Protein AF-A0AA36JE83-F1 (afdb_monomer_lite)

pLDDT: mean 82.07, std 18.53, range [28.52, 98.31]

Organism: NCBI:txid2562239

Radius of gyration: 18.39 Å; chains: 1; bounding box: 45×48×41 Å

Sequence (138 aa):
MLMHLSNPLETPQQLQRFFAQGAGRMLHVVRKPSDMIISGYIYHRRHRSKGEAWLHFRDPPDCLSCDHEAWSQIFQRCGFTCSYHQLLRNVSTREGLQLEALRSRWDVMKMLRNAWDWKELTNILQRPGGSWRSSRHG

Foldseek 3Di:
DDPPPPDDLPDPVSVLV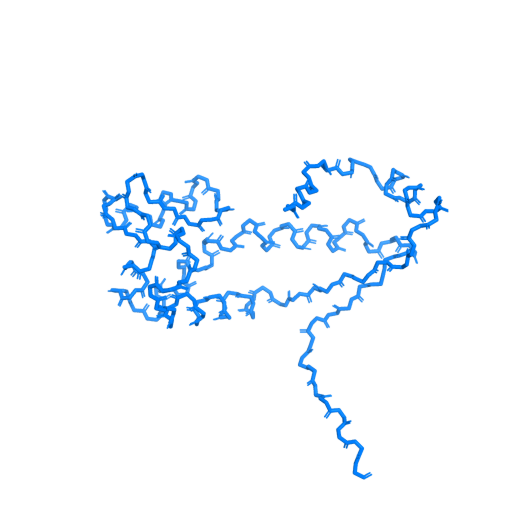VVVVPDAFAEQEQEDLLVQLVVVLVDLQPDDPVDDPLQFDQVQEHLPPFDPVLVCVQCVVVPRRGHNNVSSNPDDPVVSSVNSCRSCVVVNVVSVVCCVNCVPPPRYDYDYPDPPPPPPPD

Secondary structure (DSSP, 8-state):
------S---SHHHHHHHHHTT---EEEEE--HHHHHHHHHHHHHH--SSS-GGGG-BTTB--SS--HHHHHHHHGGGTT-S-HHHHHHHS-HHHHHHHHHHHTHHHHHHHHHHHHHTTT-TTEEEEE----------

Structure (mmCIF, N/CA/C/O backbone):
data_AF-A0AA36JE83-F1
#
_entry.id   AF-A0AA36JE83-F1
#
loop_
_atom_site.group_PDB
_atom_site.id
_atom_site.type_symbol
_atom_site.label_atom_id
_atom_site.label_alt_id
_atom_site.label_comp_id
_atom_site.label_asym_id
_atom_site.label_entity_id
_atom_site.label_seq_id
_atom_site.pdbx_PDB_ins_code
_atom_site.Cartn_x
_atom_site.Cartn_y
_atom_site.Cartn_z
_atom_site.occupancy
_atom_site.B_iso_or_equiv
_atom_site.auth_seq_id
_atom_site.auth_comp_id
_atom_site.auth_asym_id
_atom_site.auth_atom_id
_atom_site.pdbx_PDB_model_num
ATOM 1 N N . MET A 1 1 ? 21.549 0.559 9.414 1.00 31.69 1 MET A N 1
ATOM 2 C CA . MET A 1 1 ? 22.004 1.207 8.167 1.00 31.69 1 MET A CA 1
ATOM 3 C C . MET A 1 1 ? 20.954 0.945 7.092 1.00 31.69 1 MET A C 1
ATOM 5 O O . MET A 1 1 ? 21.071 -0.003 6.330 1.00 31.69 1 MET A O 1
ATOM 9 N N . LEU A 1 2 ? 19.857 1.706 7.125 1.00 28.52 2 LEU A N 1
ATOM 10 C CA . LEU A 1 2 ? 18.815 1.675 6.097 1.00 28.52 2 LEU A CA 1
ATOM 11 C C . LEU A 1 2 ? 19.261 2.617 4.981 1.00 28.52 2 LEU A C 1
ATOM 13 O O . LEU A 1 2 ? 19.412 3.813 5.224 1.00 28.52 2 LEU A O 1
ATOM 17 N N . MET A 1 3 ? 19.499 2.093 3.780 1.00 29.59 3 MET A N 1
ATOM 18 C CA . MET A 1 3 ? 19.663 2.947 2.608 1.00 29.59 3 MET A CA 1
ATOM 19 C C . MET A 1 3 ? 18.294 3.515 2.236 1.00 29.59 3 MET A C 1
ATOM 21 O O . MET A 1 3 ? 17.521 2.904 1.503 1.00 29.59 3 MET A O 1
ATOM 25 N N . HIS A 1 4 ? 17.993 4.690 2.779 1.00 33.75 4 HIS A N 1
ATOM 26 C CA . HIS A 1 4 ? 16.952 5.565 2.266 1.00 33.75 4 HIS A CA 1
ATOM 27 C C . HIS A 1 4 ? 17.444 6.116 0.915 1.00 33.75 4 HIS A C 1
ATOM 29 O O . HIS A 1 4 ? 18.099 7.153 0.844 1.00 33.75 4 HIS A O 1
ATOM 35 N N . LEU A 1 5 ? 17.173 5.391 -0.173 1.00 38.56 5 LEU A N 1
ATOM 36 C CA . LEU A 1 5 ? 17.261 5.928 -1.535 1.00 38.56 5 LEU A CA 1
ATOM 37 C C . LEU A 1 5 ? 16.064 6.873 -1.744 1.00 38.56 5 LEU A C 1
ATOM 39 O O . LEU A 1 5 ? 15.094 6.533 -2.412 1.00 38.56 5 LEU A O 1
ATOM 43 N N . SER A 1 6 ? 16.097 8.028 -1.076 1.00 37.69 6 SER A N 1
ATOM 44 C CA . SER A 1 6 ? 15.018 9.030 -1.084 1.00 37.69 6 SER A CA 1
ATOM 45 C C . SER A 1 6 ? 15.182 10.109 -2.144 1.00 37.69 6 SER A C 1
ATOM 47 O O . SER A 1 6 ? 14.309 10.962 -2.252 1.00 37.69 6 SER A O 1
ATOM 49 N N . ASN A 1 7 ? 16.268 10.107 -2.915 1.00 39.25 7 ASN A N 1
ATOM 50 C CA . ASN A 1 7 ? 16.383 11.040 -4.025 1.00 39.25 7 ASN A CA 1
ATOM 51 C C . ASN A 1 7 ? 15.739 10.399 -5.255 1.00 39.25 7 ASN A C 1
ATOM 53 O O . ASN A 1 7 ? 16.268 9.392 -5.739 1.00 39.25 7 ASN A O 1
ATOM 57 N N . PRO A 1 8 ? 14.617 10.931 -5.776 1.00 44.72 8 PRO A N 1
ATOM 58 C CA . PRO A 1 8 ? 14.206 10.568 -7.117 1.00 44.72 8 PRO A CA 1
ATOM 59 C C . PRO A 1 8 ? 15.358 10.967 -8.042 1.00 44.72 8 PRO A C 1
ATOM 61 O O . PRO A 1 8 ? 15.794 12.112 -8.057 1.00 44.72 8 PRO A O 1
ATOM 64 N N . LEU A 1 9 ? 15.921 10.009 -8.769 1.00 53.56 9 LEU A N 1
ATOM 65 C CA . LEU A 1 9 ? 16.804 10.331 -9.881 1.00 53.56 9 LEU A CA 1
ATOM 66 C C . LEU A 1 9 ? 15.898 10.965 -10.946 1.00 53.56 9 LEU A C 1
ATOM 68 O O . LEU A 1 9 ? 15.108 10.266 -11.575 1.00 53.56 9 LEU A O 1
ATOM 72 N N . GLU A 1 10 ? 15.919 12.295 -11.048 1.00 61.62 10 GLU A N 1
ATOM 73 C CA . GLU A 1 10 ? 14.819 13.064 -11.654 1.00 61.62 10 GLU A CA 1
ATOM 74 C C . GLU A 1 10 ? 14.761 12.986 -13.182 1.00 61.62 10 GLU A C 1
ATOM 76 O O . GLU A 1 10 ? 13.734 13.316 -13.773 1.00 61.62 10 GLU A O 1
ATOM 81 N N . THR A 1 11 ? 15.818 12.507 -13.847 1.00 65.38 11 THR A N 1
ATOM 82 C CA . THR A 1 11 ? 15.820 12.357 -15.309 1.00 65.38 11 THR A CA 1
ATOM 83 C C . THR A 1 11 ? 16.364 10.998 -15.769 1.00 65.38 11 THR A C 1
ATOM 85 O O . THR A 1 11 ? 17.331 10.483 -15.191 1.00 65.38 11 THR A O 1
ATOM 88 N N . PRO A 1 12 ? 15.821 10.419 -16.862 1.00 65.94 12 PRO A N 1
ATOM 89 C CA . PRO A 1 12 ? 16.359 9.203 -17.477 1.00 65.94 12 PRO A CA 1
ATOM 90 C C . PRO A 1 12 ? 17.855 9.301 -17.810 1.00 65.94 12 PRO A C 1
ATOM 92 O O . PRO A 1 12 ? 18.580 8.318 -17.674 1.00 65.94 12 PRO A O 1
ATOM 95 N N . GLN A 1 13 ? 18.351 10.493 -18.174 1.00 69.19 13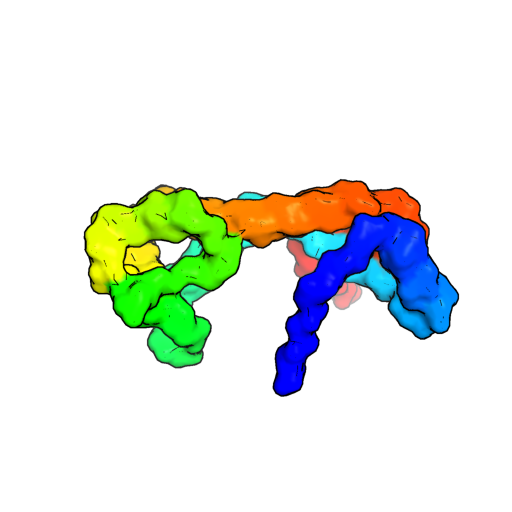 GLN A N 1
ATOM 96 C CA . GLN A 1 13 ? 19.775 10.698 -18.461 1.00 69.19 13 GLN A CA 1
ATOM 97 C C . GLN A 1 13 ? 20.656 10.631 -17.203 1.00 69.19 13 GLN A C 1
ATOM 99 O O . GLN A 1 13 ? 21.781 10.137 -17.280 1.00 69.19 13 GLN A O 1
ATOM 104 N N . GLN A 1 14 ? 20.175 11.094 -16.043 1.00 69.25 14 GLN A N 1
ATOM 105 C CA . GLN A 1 14 ? 20.898 10.961 -14.771 1.00 69.25 14 GLN A CA 1
ATOM 106 C C . GLN A 1 14 ? 20.966 9.502 -14.318 1.00 69.25 14 GLN A C 1
ATOM 108 O O . GLN A 1 14 ? 22.045 9.045 -13.948 1.00 69.25 14 GLN A O 1
ATOM 113 N N . LEU A 1 15 ? 19.853 8.762 -14.421 1.00 68.56 15 LEU A N 1
ATOM 114 C CA . LEU A 1 15 ? 19.820 7.310 -14.201 1.00 68.56 15 LEU A CA 1
ATOM 115 C C . LEU A 1 15 ? 20.850 6.616 -15.093 1.00 68.56 15 LEU A C 1
ATOM 117 O O . LEU A 1 15 ? 21.723 5.905 -14.604 1.00 68.56 15 LEU A O 1
ATOM 121 N N . GLN A 1 16 ? 20.806 6.878 -16.398 1.00 65.50 16 GLN A N 1
ATOM 122 C CA . GLN A 1 16 ? 21.689 6.224 -17.356 1.00 65.50 16 GLN A CA 1
ATOM 123 C C . GLN A 1 16 ? 23.169 6.544 -17.111 1.00 65.50 16 GLN A C 1
ATOM 125 O O . GLN A 1 16 ? 23.996 5.642 -17.194 1.00 65.50 16 GLN A O 1
ATOM 130 N N . ARG A 1 17 ? 23.519 7.787 -16.748 1.00 67.19 17 ARG A N 1
ATOM 131 C CA . ARG A 1 17 ? 24.897 8.164 -16.375 1.00 67.19 17 ARG A CA 1
ATOM 132 C C . ARG A 1 17 ? 25.351 7.505 -15.075 1.00 67.19 17 ARG A C 1
ATOM 134 O O . ARG A 1 17 ? 26.479 7.026 -15.021 1.00 67.19 17 ARG A O 1
ATOM 141 N N . PHE A 1 18 ? 24.479 7.445 -14.070 1.00 66.19 18 PHE A N 1
ATOM 142 C CA . PHE A 1 18 ? 24.758 6.768 -12.803 1.00 66.19 18 PHE A CA 1
ATOM 143 C C . PHE A 1 18 ? 25.073 5.282 -13.027 1.00 66.19 18 PHE A C 1
ATOM 145 O O . PHE A 1 18 ? 26.019 4.749 -12.455 1.00 66.19 18 PHE A O 1
ATOM 152 N N . PHE A 1 19 ? 24.342 4.626 -13.932 1.00 64.81 19 PHE A N 1
ATOM 153 C CA . PHE A 1 19 ? 24.605 3.233 -14.290 1.00 64.81 19 PHE A CA 1
ATOM 154 C C . PHE A 1 19 ? 25.809 3.058 -15.230 1.00 64.81 19 PHE A C 1
ATOM 156 O O . PHE A 1 19 ? 26.574 2.106 -15.068 1.00 64.81 19 PHE A O 1
ATOM 163 N N . ALA A 1 20 ? 26.022 3.980 -16.175 1.00 62.31 20 ALA A N 1
ATOM 164 C CA . ALA A 1 20 ? 27.131 3.934 -17.130 1.00 62.31 20 ALA A CA 1
ATOM 165 C C . ALA A 1 20 ? 28.507 4.159 -16.480 1.00 62.31 20 ALA A C 1
ATOM 167 O O . ALA A 1 20 ? 29.502 3.649 -16.985 1.00 62.31 20 ALA A O 1
ATOM 168 N N . GLN A 1 21 ? 28.574 4.878 -15.355 1.00 58.75 21 GLN A N 1
ATOM 169 C CA . GLN A 1 21 ? 29.823 5.147 -14.630 1.00 58.75 21 GLN A CA 1
ATOM 170 C C . GLN A 1 21 ? 30.328 3.973 -13.765 1.00 58.75 21 GLN A C 1
ATOM 172 O O . GLN A 1 21 ? 31.362 4.117 -13.118 1.00 58.75 21 GLN A O 1
ATOM 177 N N . GLY A 1 22 ? 29.677 2.799 -13.794 1.00 51.94 22 GLY A N 1
ATOM 178 C CA . GLY A 1 22 ? 30.289 1.552 -13.304 1.00 51.94 22 GLY A CA 1
ATOM 179 C C . GLY A 1 22 ? 29.513 0.731 -12.269 1.00 51.94 22 GLY A C 1
ATOM 180 O O . GLY A 1 22 ? 30.142 0.002 -11.508 1.00 51.94 22 GLY A O 1
ATOM 181 N N . ALA A 1 23 ? 28.177 0.773 -12.225 1.00 59.25 23 ALA A N 1
ATOM 182 C CA . ALA A 1 23 ? 27.400 0.072 -11.190 1.00 59.25 23 ALA A CA 1
ATOM 183 C C . ALA A 1 23 ? 26.335 -0.899 -11.743 1.00 59.25 23 ALA A C 1
ATOM 185 O O . ALA A 1 23 ? 25.148 -0.754 -11.472 1.00 59.25 23 ALA A O 1
ATOM 186 N N . GLY A 1 24 ? 26.770 -1.930 -12.477 1.00 67.06 24 GLY A N 1
ATOM 187 C CA . GLY A 1 24 ? 26.007 -3.172 -12.685 1.00 67.06 24 GLY A CA 1
ATOM 188 C C . GLY A 1 24 ? 24.727 -3.097 -13.537 1.00 67.06 24 GLY A C 1
ATOM 189 O O . GLY A 1 24 ? 24.239 -2.043 -13.932 1.00 67.06 24 GLY A O 1
ATOM 190 N N . ARG A 1 25 ? 24.178 -4.276 -13.858 1.00 69.25 25 ARG A N 1
ATOM 191 C CA . ARG A 1 25 ? 22.852 -4.423 -14.485 1.00 69.25 25 ARG A CA 1
ATOM 192 C C . ARG A 1 25 ? 21.792 -4.397 -13.384 1.00 69.25 25 ARG A C 1
ATOM 194 O O . ARG A 1 25 ? 21.917 -5.146 -12.417 1.00 69.25 25 ARG A O 1
ATOM 201 N N . MET A 1 26 ? 20.744 -3.586 -13.531 1.00 77.25 26 MET A N 1
ATOM 202 C CA . MET A 1 26 ? 19.623 -3.576 -12.586 1.00 77.25 26 MET A CA 1
ATOM 203 C C . MET A 1 26 ? 18.558 -4.581 -13.032 1.00 77.25 26 MET A C 1
ATOM 205 O O . MET A 1 26 ? 18.121 -4.570 -14.182 1.00 77.25 26 MET A O 1
ATOM 209 N N . LEU A 1 27 ? 18.121 -5.439 -12.110 1.00 81.12 27 LEU A N 1
ATOM 210 C CA . LEU A 1 27 ? 16.947 -6.289 -12.297 1.00 81.12 27 LEU A CA 1
ATOM 211 C C . LEU A 1 27 ? 15.741 -5.618 -11.637 1.00 81.12 27 LEU A C 1
ATOM 213 O O . LEU A 1 27 ? 15.691 -5.513 -10.412 1.00 81.12 27 LEU A O 1
ATOM 217 N N . HIS A 1 28 ? 14.758 -5.209 -12.437 1.00 83.56 28 HIS A N 1
ATOM 218 C CA . HIS A 1 28 ? 13.482 -4.713 -11.930 1.00 83.56 28 HIS A CA 1
ATOM 219 C C . HIS A 1 28 ? 12.420 -5.812 -12.043 1.00 83.56 28 HIS A C 1
ATOM 221 O O . HIS A 1 28 ? 12.061 -6.249 -13.141 1.00 83.56 28 HIS A O 1
ATOM 227 N N . VAL A 1 29 ? 11.930 -6.288 -10.896 1.00 84.81 29 VAL A N 1
ATOM 228 C CA . VAL A 1 29 ? 10.891 -7.323 -10.831 1.00 84.81 29 VAL A CA 1
ATOM 229 C C . VAL A 1 29 ? 9.530 -6.657 -10.687 1.00 84.81 29 VAL A C 1
ATOM 231 O O . VAL A 1 29 ? 9.211 -6.106 -9.637 1.00 84.81 29 VAL A O 1
ATOM 234 N N . VAL A 1 30 ? 8.709 -6.754 -11.730 1.00 86.69 30 VAL A N 1
ATOM 235 C CA . VAL A 1 30 ? 7.358 -6.180 -11.739 1.00 86.69 30 VAL A CA 1
ATOM 236 C C . VAL A 1 30 ? 6.359 -7.269 -11.375 1.00 86.69 30 VAL A C 1
ATOM 238 O O . VAL A 1 30 ? 6.192 -8.244 -12.111 1.00 86.69 30 VAL A O 1
ATOM 241 N N . ARG A 1 31 ? 5.689 -7.132 -10.229 1.00 88.69 31 ARG A N 1
ATOM 242 C CA . ARG A 1 31 ? 4.639 -8.069 -9.804 1.00 88.69 31 ARG A CA 1
ATOM 243 C C . ARG A 1 31 ? 3.285 -7.629 -10.351 1.00 88.69 31 ARG A C 1
ATOM 245 O O . ARG A 1 31 ? 3.038 -6.444 -10.552 1.00 88.69 31 ARG A O 1
ATOM 252 N N . LYS A 1 32 ? 2.367 -8.578 -10.554 1.00 92.06 32 LYS A N 1
ATOM 253 C CA . LYS A 1 32 ? 0.971 -8.221 -10.828 1.00 92.06 32 LYS A CA 1
ATOM 254 C C . LYS A 1 32 ? 0.395 -7.497 -9.601 1.00 92.06 32 LYS A C 1
ATOM 256 O O . LYS A 1 32 ? 0.544 -8.024 -8.494 1.00 92.06 32 LYS A O 1
ATOM 261 N N . PRO A 1 33 ? -0.290 -6.349 -9.762 1.00 94.44 33 PRO A N 1
ATOM 262 C CA . PRO A 1 33 ? -0.877 -5.625 -8.633 1.00 94.44 33 PRO A CA 1
ATOM 263 C C . PRO A 1 33 ? -1.808 -6.489 -7.774 1.00 94.44 33 PRO A C 1
ATOM 265 O O . PRO A 1 33 ? -1.739 -6.440 -6.549 1.00 94.44 33 PRO A O 1
ATOM 268 N N . SER A 1 34 ? -2.612 -7.351 -8.405 1.00 96.19 34 SER A N 1
ATOM 269 C CA . SER A 1 34 ? -3.477 -8.313 -7.710 1.00 96.19 34 SER A CA 1
ATOM 270 C C . SER A 1 34 ? -2.695 -9.227 -6.769 1.00 96.19 34 SER A C 1
ATOM 272 O O . SER A 1 34 ? -3.100 -9.438 -5.630 1.00 96.19 34 SER A O 1
ATOM 274 N N . ASP A 1 35 ? -1.548 -9.735 -7.221 1.00 94.81 35 ASP A N 1
ATOM 275 C CA . ASP A 1 35 ? -0.729 -10.664 -6.445 1.00 94.81 35 ASP A CA 1
ATOM 276 C C . ASP A 1 35 ? -0.067 -9.947 -5.269 1.00 94.81 35 ASP A C 1
ATOM 278 O O . ASP A 1 35 ? 0.071 -10.536 -4.198 1.00 94.81 35 ASP A O 1
ATOM 282 N N . MET A 1 36 ? 0.328 -8.680 -5.449 1.00 93.75 36 MET A N 1
ATOM 283 C CA . MET A 1 36 ? 0.832 -7.846 -4.357 1.00 93.75 36 MET A CA 1
ATOM 284 C C . MET A 1 36 ? -0.234 -7.668 -3.279 1.00 93.75 36 MET A C 1
ATOM 286 O O . MET A 1 36 ? 0.028 -8.034 -2.135 1.00 93.75 36 MET A O 1
ATOM 290 N N . ILE A 1 37 ? -1.435 -7.223 -3.661 1.00 96.44 37 ILE A N 1
ATOM 291 C CA . ILE A 1 37 ? -2.559 -6.986 -2.744 1.00 96.44 37 ILE A CA 1
ATOM 292 C C . ILE A 1 37 ? -2.931 -8.273 -2.002 1.00 96.44 37 ILE A C 1
ATOM 294 O O . ILE A 1 37 ? -2.992 -8.289 -0.777 1.00 96.44 37 ILE A O 1
ATOM 298 N N . ILE A 1 38 ? -3.120 -9.386 -2.715 1.00 96.69 38 ILE A N 1
ATOM 299 C CA . ILE A 1 38 ? -3.485 -10.663 -2.086 1.00 96.69 38 ILE A CA 1
ATOM 300 C C . ILE A 1 38 ? -2.385 -11.124 -1.121 1.00 96.69 38 ILE A C 1
ATOM 302 O O . ILE A 1 38 ? -2.686 -11.551 -0.004 1.00 96.69 38 ILE A O 1
ATOM 306 N N . SER A 1 39 ? -1.112 -11.028 -1.521 1.00 94.81 39 SER A N 1
ATOM 307 C CA . SER A 1 39 ? -0.001 -11.445 -0.659 1.00 94.81 39 SER A CA 1
ATOM 308 C C . SER A 1 39 ? 0.146 -10.566 0.585 1.00 94.81 39 SER A C 1
ATOM 310 O O . SER A 1 39 ? 0.324 -11.113 1.671 1.00 94.81 39 SER A O 1
ATOM 312 N N . GLY A 1 40 ? 0.003 -9.242 0.445 1.00 94.69 40 GLY A N 1
ATOM 313 C CA . GLY A 1 40 ? 0.038 -8.290 1.557 1.00 94.69 40 GLY A CA 1
ATOM 314 C C . GLY A 1 40 ? -1.091 -8.555 2.543 1.00 94.69 40 GLY A C 1
ATOM 315 O O . GLY A 1 40 ? -0.848 -8.730 3.732 1.00 94.69 40 GLY A O 1
ATOM 316 N N . TYR A 1 41 ? -2.305 -8.755 2.032 1.00 96.81 41 TYR A N 1
ATOM 317 C CA . TYR A 1 41 ? -3.473 -9.052 2.850 1.00 96.81 41 TYR A CA 1
ATOM 318 C C . TYR A 1 41 ? -3.288 -10.331 3.677 1.00 96.81 41 TYR A C 1
ATOM 320 O O . TYR A 1 41 ? -3.523 -10.347 4.888 1.00 96.81 41 TYR A O 1
ATOM 328 N N . ILE A 1 42 ? -2.843 -11.417 3.035 1.00 95.69 42 ILE A N 1
ATOM 329 C CA . ILE A 1 42 ? -2.584 -12.691 3.717 1.00 95.69 42 ILE A CA 1
ATOM 330 C C . ILE A 1 42 ? -1.493 -12.517 4.776 1.00 95.69 42 ILE A C 1
ATOM 332 O O . ILE A 1 42 ? -1.634 -13.042 5.883 1.00 95.69 42 ILE A O 1
ATOM 336 N N . TYR A 1 43 ? -0.420 -11.800 4.441 1.00 94.38 43 TYR A N 1
ATOM 337 C CA . TYR A 1 43 ? 0.699 -11.548 5.339 1.00 94.38 43 TYR A CA 1
ATOM 338 C C . TYR A 1 43 ? 0.259 -10.739 6.566 1.00 94.38 43 TYR A C 1
ATOM 340 O O . TYR A 1 43 ? 0.370 -11.248 7.682 1.00 94.38 43 TYR A O 1
ATOM 348 N N . HIS A 1 44 ? -0.339 -9.558 6.379 1.00 94.69 44 HIS A N 1
ATOM 349 C CA . HIS A 1 44 ? -0.766 -8.674 7.467 1.00 94.69 44 HIS A CA 1
ATOM 350 C C . HIS A 1 44 ? -1.880 -9.282 8.328 1.00 94.69 44 HIS A C 1
ATOM 352 O O . HIS A 1 44 ? -1.891 -9.090 9.543 1.00 94.69 44 HIS A O 1
ATOM 358 N N . ARG A 1 45 ? -2.798 -10.070 7.745 1.00 92.56 45 ARG A N 1
ATOM 359 C CA . ARG A 1 45 ? -3.881 -10.720 8.506 1.00 92.56 45 ARG A CA 1
ATOM 360 C C . ARG A 1 45 ? -3.395 -11.887 9.365 1.00 92.56 45 ARG A C 1
ATOM 362 O O . ARG A 1 45 ? -3.969 -12.148 10.421 1.00 92.56 45 ARG A O 1
ATOM 369 N N . ARG A 1 46 ? -2.378 -12.626 8.908 1.00 89.75 46 ARG A N 1
ATOM 370 C CA . ARG A 1 46 ? -1.810 -13.777 9.640 1.00 89.75 46 ARG A CA 1
ATOM 371 C C . ARG A 1 46 ? -0.734 -13.372 10.644 1.00 89.75 46 ARG A C 1
ATOM 373 O O . ARG A 1 46 ? -0.359 -14.190 11.485 1.00 89.75 46 ARG A O 1
ATOM 380 N N . HIS A 1 47 ? -0.227 -12.150 10.542 1.00 79.44 47 HIS A N 1
ATOM 381 C CA . HIS A 1 47 ? 0.879 -11.682 11.354 1.00 79.44 47 HIS A CA 1
ATOM 382 C C . HIS A 1 47 ? 0.507 -11.621 12.843 1.00 79.44 47 HIS A C 1
ATOM 384 O O . HIS A 1 47 ? -0.566 -11.154 13.215 1.00 79.44 47 HIS A O 1
ATOM 390 N N . ARG A 1 48 ? 1.392 -12.125 13.711 1.00 64.31 48 ARG A N 1
ATOM 391 C CA . ARG A 1 48 ? 1.266 -12.008 15.174 1.00 64.31 48 ARG A CA 1
ATOM 392 C C . ARG A 1 48 ? 2.201 -10.911 15.678 1.00 64.31 48 ARG A C 1
ATOM 394 O O . ARG A 1 48 ? 3.162 -10.566 15.004 1.00 64.31 48 ARG A O 1
ATOM 401 N N . SER A 1 49 ? 1.943 -10.432 16.892 1.00 59.66 49 SER A N 1
ATOM 402 C CA . SER A 1 49 ? 2.556 -9.287 17.592 1.00 59.66 49 SER A CA 1
ATOM 403 C C . SER A 1 49 ? 4.094 -9.170 17.626 1.00 59.66 49 SER A C 1
ATOM 405 O O . SER A 1 49 ? 4.595 -8.171 18.124 1.00 59.66 49 SER A O 1
ATOM 407 N N . LYS A 1 50 ? 4.862 -10.133 17.099 1.00 67.44 50 LYS A N 1
ATOM 408 C CA . LYS A 1 50 ? 6.333 -10.062 16.946 1.00 67.44 50 LYS A CA 1
ATOM 409 C C . LYS A 1 50 ? 6.767 -9.497 15.584 1.00 67.44 50 LYS A C 1
ATOM 411 O O . LYS A 1 50 ? 7.821 -9.854 15.069 1.00 67.44 50 LYS A O 1
ATOM 416 N N . GLY A 1 51 ? 5.899 -8.698 14.985 1.00 73.25 51 GLY A N 1
ATOM 417 C CA . GLY A 1 51 ? 5.953 -8.322 13.590 1.00 73.25 51 GLY A CA 1
ATOM 418 C C . GLY A 1 51 ? 6.360 -6.892 13.297 1.00 73.25 51 GLY A C 1
ATOM 419 O O . GLY A 1 51 ? 7.001 -6.226 14.105 1.00 73.25 51 GLY A O 1
ATOM 420 N N . GLU A 1 52 ? 5.932 -6.408 12.135 1.00 89.88 52 GLU A N 1
ATOM 421 C CA . GLU A 1 52 ? 6.082 -5.008 11.747 1.00 89.88 52 GLU A CA 1
ATOM 422 C C . GLU A 1 52 ? 5.295 -4.092 12.700 1.00 89.88 52 GLU A C 1
ATOM 424 O O . GLU A 1 52 ? 4.065 -4.117 12.735 1.00 89.88 52 GLU A O 1
ATOM 429 N N . ALA A 1 53 ? 6.006 -3.290 13.501 1.00 92.19 53 ALA A N 1
ATOM 430 C CA . ALA A 1 53 ? 5.424 -2.530 14.614 1.00 92.19 53 ALA A CA 1
ATOM 431 C C . ALA A 1 53 ? 4.281 -1.585 14.199 1.00 92.19 53 ALA A C 1
ATOM 433 O O . ALA A 1 53 ? 3.307 -1.441 14.942 1.00 92.19 53 ALA A O 1
ATOM 434 N N . TRP A 1 54 ? 4.366 -1.003 12.998 1.00 93.81 54 TRP A N 1
ATOM 435 C CA . TRP A 1 54 ? 3.376 -0.063 12.461 1.00 93.81 54 TRP A CA 1
ATOM 436 C C . TRP A 1 54 ? 1.957 -0.648 12.409 1.00 93.81 54 TRP A C 1
ATOM 438 O O . TRP A 1 54 ? 0.984 0.069 12.634 1.00 93.81 54 TRP A O 1
ATOM 448 N N . LEU A 1 55 ? 1.820 -1.970 12.231 1.00 95.25 55 LEU A N 1
ATOM 449 C CA . LEU A 1 55 ? 0.533 -2.675 12.217 1.00 95.25 55 LEU A CA 1
ATOM 450 C C . LEU A 1 55 ? -0.282 -2.480 13.507 1.00 95.25 55 LEU A C 1
ATOM 452 O O . LEU A 1 55 ? -1.505 -2.686 13.526 1.00 95.25 55 LEU A O 1
ATOM 456 N N . HIS A 1 56 ? 0.397 -2.131 14.599 1.00 94.19 56 HIS A N 1
ATOM 457 C CA . HIS A 1 56 ? -0.153 -2.068 15.946 1.00 94.19 56 HIS A CA 1
ATOM 458 C C . HIS A 1 56 ? -0.317 -0.644 16.492 1.00 94.19 56 HIS A C 1
ATOM 460 O O . HIS A 1 56 ? -0.909 -0.499 17.562 1.00 94.19 56 HIS A O 1
ATOM 466 N N . PHE A 1 57 ? 0.124 0.390 15.770 1.00 95.31 57 PHE A N 1
ATOM 467 C CA . PHE A 1 57 ? -0.086 1.783 16.174 1.00 95.31 57 PHE A CA 1
ATOM 468 C C . PHE A 1 57 ? -1.569 2.161 16.105 1.00 95.31 57 PHE A C 1
ATOM 470 O O . PHE A 1 57 ? -2.278 1.752 15.186 1.00 95.31 57 PHE A O 1
ATOM 477 N N . ARG A 1 58 ? -2.046 2.899 17.113 1.00 94.31 58 ARG A N 1
ATOM 478 C CA . ARG A 1 58 ? -3.448 3.346 17.239 1.00 94.31 58 ARG A CA 1
ATOM 479 C C . ARG A 1 58 ? -3.595 4.848 17.429 1.00 94.31 58 ARG A C 1
ATOM 481 O O . ARG A 1 58 ? -4.687 5.353 17.226 1.00 94.31 58 ARG A O 1
ATOM 488 N N . ASP A 1 59 ? -2.529 5.524 17.844 1.00 91.69 59 ASP A N 1
ATOM 489 C CA . ASP A 1 59 ? -2.562 6.933 18.217 1.00 91.69 59 ASP A CA 1
ATOM 490 C C . ASP A 1 59 ? -1.258 7.633 17.786 1.00 91.69 59 ASP A C 1
ATOM 492 O O . ASP A 1 59 ? -0.286 7.653 18.545 1.00 91.69 59 ASP A O 1
ATOM 496 N N . PRO A 1 60 ? -1.181 8.125 16.536 1.00 93.69 60 PRO A N 1
ATOM 497 C CA . PRO A 1 60 ? -2.147 7.920 15.451 1.00 93.69 60 PRO A CA 1
ATOM 498 C C . PRO A 1 60 ? -2.051 6.505 14.839 1.00 93.69 60 PRO A C 1
ATOM 500 O O . PRO A 1 60 ? -1.022 5.832 14.970 1.00 93.69 60 PRO A O 1
ATOM 503 N N . PRO A 1 61 ? -3.104 6.015 14.158 1.00 96.81 61 PRO A N 1
ATOM 504 C CA . PRO A 1 61 ? -3.024 4.765 13.416 1.00 96.81 61 PRO A CA 1
ATOM 505 C C . PRO A 1 61 ? -2.158 4.913 12.156 1.00 96.81 61 PRO A C 1
ATOM 507 O O . PRO A 1 61 ? -2.139 5.970 11.522 1.00 96.81 61 PRO A O 1
ATOM 510 N N . ASP A 1 62 ? -1.469 3.838 11.767 1.00 96.38 62 ASP A N 1
ATOM 511 C CA . ASP A 1 62 ? -0.534 3.825 10.635 1.00 96.38 62 ASP A CA 1
ATOM 512 C C . ASP A 1 62 ? -0.881 2.715 9.624 1.00 96.38 62 ASP A C 1
ATOM 514 O O . ASP A 1 62 ? -1.276 1.608 9.992 1.00 96.38 62 ASP A O 1
ATOM 518 N N . CYS A 1 63 ? -0.745 3.027 8.336 1.00 95.38 63 CYS A N 1
ATOM 519 C CA . CYS A 1 63 ? -0.966 2.145 7.184 1.00 95.38 63 CYS A CA 1
ATOM 520 C C . CYS A 1 63 ? 0.328 1.851 6.397 1.00 95.38 63 CYS A C 1
ATOM 522 O O . CYS A 1 63 ? 0.277 1.152 5.384 1.00 95.38 63 CYS A O 1
ATOM 524 N N . LEU A 1 64 ? 1.462 2.411 6.830 1.00 92.12 64 LEU A N 1
ATOM 525 C CA . LEU A 1 64 ? 2.771 2.381 6.186 1.00 92.12 64 LEU A CA 1
ATOM 526 C C . LEU A 1 64 ? 2.754 2.837 4.717 1.00 92.12 64 LEU A C 1
ATOM 528 O O . LEU A 1 64 ? 2.496 2.058 3.802 1.00 92.12 64 LEU A O 1
ATOM 532 N N . SER A 1 65 ? 3.164 4.083 4.473 1.00 87.06 65 SER A N 1
ATOM 533 C CA . SER A 1 65 ? 3.345 4.649 3.121 1.00 87.06 65 SER A CA 1
ATOM 534 C C . SER A 1 65 ? 2.078 4.732 2.255 1.00 87.06 65 SER A C 1
ATOM 536 O O . SER A 1 65 ? 2.193 4.915 1.040 1.00 87.06 65 SER A O 1
ATOM 538 N N . CYS A 1 66 ? 0.883 4.646 2.849 1.00 93.69 66 CYS A N 1
ATOM 539 C CA . CYS A 1 66 ? -0.336 5.007 2.133 1.00 93.69 66 CYS A CA 1
ATOM 540 C C . CYS A 1 66 ? -0.482 6.536 2.066 1.00 93.69 66 CYS A C 1
ATOM 542 O O . CYS A 1 66 ? 0.037 7.268 2.910 1.00 93.69 66 CYS A O 1
ATOM 544 N N . ASP A 1 67 ? -1.148 7.030 1.026 1.00 92.19 67 ASP A N 1
ATOM 545 C CA . ASP A 1 67 ? -1.440 8.456 0.906 1.00 92.19 67 ASP A CA 1
ATOM 546 C C . ASP A 1 67 ? -2.557 8.886 1.886 1.00 92.19 67 ASP A C 1
ATOM 548 O O . ASP A 1 67 ? -3.266 8.053 2.455 1.00 92.19 67 ASP A O 1
ATOM 552 N N . HIS A 1 68 ? -2.722 10.197 2.087 1.00 95.06 68 HIS A N 1
ATOM 553 C CA . HIS A 1 68 ? -3.660 10.741 3.078 1.00 95.06 68 HIS A CA 1
ATOM 554 C C . HIS A 1 68 ? -5.125 10.347 2.820 1.00 95.06 68 HIS A C 1
ATOM 556 O O . HIS A 1 68 ? -5.885 10.102 3.758 1.00 95.06 68 HIS A O 1
ATOM 562 N N . GLU A 1 69 ? -5.541 10.272 1.555 1.00 96.94 69 GLU A N 1
ATOM 563 C CA . GLU A 1 69 ? -6.906 9.880 1.205 1.00 96.94 69 GLU A CA 1
ATOM 564 C C . GLU A 1 69 ? -7.140 8.401 1.552 1.00 96.94 69 GLU A C 1
ATOM 566 O O . GLU A 1 69 ? -8.149 8.068 2.176 1.00 96.94 69 GLU A O 1
ATOM 571 N N . ALA A 1 70 ? -6.185 7.525 1.226 1.00 97.25 70 ALA A N 1
ATOM 572 C CA . ALA A 1 70 ? -6.236 6.115 1.600 1.00 97.25 70 ALA A CA 1
ATOM 573 C C . ALA A 1 70 ? -6.230 5.937 3.126 1.00 97.25 70 ALA A C 1
ATOM 575 O O . ALA A 1 70 ? -7.043 5.175 3.648 1.00 97.25 70 ALA A O 1
ATOM 576 N N . TRP A 1 71 ? -5.371 6.668 3.845 1.00 97.50 71 TRP A N 1
ATOM 577 C CA . TRP A 1 71 ? -5.311 6.654 5.310 1.00 97.50 71 TRP A CA 1
ATOM 578 C C . TRP A 1 71 ? -6.672 6.998 5.926 1.00 97.50 71 TRP A C 1
ATOM 580 O O . TRP A 1 71 ? -7.193 6.242 6.748 1.00 97.50 71 TRP A O 1
ATOM 590 N N . SER A 1 72 ? -7.290 8.087 5.457 1.00 97.75 72 SER A N 1
ATOM 591 C CA . SER A 1 72 ? -8.610 8.519 5.917 1.00 97.75 72 SER A CA 1
ATOM 592 C C . SER A 1 72 ? -9.675 7.451 5.655 1.00 97.75 72 SER A C 1
ATOM 594 O O . SER A 1 72 ? -10.357 7.021 6.583 1.00 97.75 72 SER A O 1
ATOM 596 N N . GLN A 1 73 ? -9.761 6.921 4.429 1.00 97.88 73 GLN A N 1
ATOM 597 C CA . GLN A 1 73 ? -10.744 5.886 4.076 1.00 97.88 73 GLN A CA 1
ATOM 598 C C . GLN A 1 73 ? -10.573 4.580 4.868 1.00 97.88 73 GLN A C 1
ATOM 600 O O . GLN A 1 73 ? -11.556 3.892 5.162 1.00 97.88 73 GLN A O 1
ATOM 605 N N . ILE A 1 74 ? -9.332 4.216 5.200 1.00 97.94 74 ILE A N 1
ATOM 606 C CA . ILE A 1 74 ? -9.018 3.028 5.997 1.00 97.94 74 ILE A CA 1
ATOM 607 C C . ILE A 1 74 ? -9.495 3.231 7.441 1.00 97.94 74 ILE A C 1
ATOM 609 O O . ILE A 1 74 ? -10.269 2.416 7.949 1.00 97.94 74 ILE A O 1
ATOM 613 N N . PHE A 1 75 ? -9.065 4.311 8.101 1.00 97.94 75 PHE A N 1
ATOM 614 C CA . PHE A 1 75 ? -9.234 4.473 9.549 1.00 97.94 75 PHE A CA 1
ATOM 615 C C . PHE A 1 75 ? -10.527 5.179 9.973 1.00 97.94 75 PHE A C 1
ATOM 617 O O . PHE A 1 75 ? -10.985 4.961 11.098 1.00 97.94 75 PHE A O 1
ATOM 624 N N . GLN A 1 76 ? -11.196 5.917 9.079 1.00 97.12 76 GLN A N 1
ATOM 625 C CA . GLN A 1 76 ? -12.520 6.498 9.347 1.00 97.12 76 GLN A CA 1
ATOM 626 C C . GLN A 1 76 ? -13.541 5.424 9.757 1.00 97.12 76 GLN A C 1
ATOM 628 O O . GLN A 1 76 ? -14.406 5.675 10.592 1.00 97.12 76 GLN A O 1
ATOM 633 N N . ARG A 1 77 ? -13.394 4.194 9.248 1.00 94.50 77 ARG A N 1
ATOM 634 C CA . ARG A 1 77 ? -14.253 3.042 9.578 1.00 94.50 77 ARG A CA 1
ATOM 635 C C . ARG A 1 77 ? -14.271 2.678 11.063 1.00 94.50 77 ARG A C 1
ATOM 637 O O . ARG A 1 77 ? -15.234 2.077 11.522 1.00 94.50 77 ARG A O 1
ATOM 644 N N . CYS A 1 78 ? -13.213 3.011 11.798 1.00 95.44 78 CYS A N 1
ATOM 645 C CA . CYS A 1 78 ? -13.106 2.779 13.237 1.00 95.44 78 CYS A CA 1
ATOM 646 C C . CYS A 1 78 ? -12.932 4.085 14.025 1.00 95.44 78 CYS A C 1
ATOM 648 O O . CYS A 1 78 ? -12.419 4.070 15.146 1.00 95.44 78 CYS A O 1
ATOM 650 N N . GLY A 1 79 ? -13.299 5.223 13.422 1.00 96.69 79 GLY A N 1
ATOM 651 C CA . GLY A 1 79 ? -13.133 6.540 14.033 1.00 96.69 79 GLY A CA 1
ATOM 652 C C . GLY A 1 79 ? -11.690 6.838 14.438 1.00 96.69 79 GLY A C 1
ATOM 653 O O . GLY A 1 79 ? -11.480 7.500 15.444 1.00 96.69 79 GLY A O 1
ATOM 654 N N . PHE A 1 80 ? -10.705 6.317 13.698 1.00 97.31 80 PHE A N 1
ATOM 655 C CA . PHE A 1 80 ? -9.272 6.508 13.959 1.00 97.31 80 PHE A CA 1
ATOM 656 C C . PHE A 1 80 ? -8.752 5.919 15.283 1.00 97.31 80 PHE A C 1
ATOM 658 O O . PHE A 1 80 ? -7.644 6.236 15.692 1.00 97.31 80 PHE A O 1
ATOM 665 N N . THR A 1 81 ? -9.505 5.026 15.935 1.00 96.88 81 THR A N 1
ATOM 666 C CA . THR A 1 81 ? -9.130 4.452 17.248 1.00 96.88 81 THR A CA 1
ATOM 667 C C . THR A 1 81 ? -8.528 3.044 17.179 1.00 96.88 81 THR A C 1
ATOM 669 O O . THR A 1 81 ? -8.128 2.469 18.195 1.00 96.88 81 THR A O 1
ATOM 672 N N . CYS A 1 82 ? -8.481 2.450 15.986 1.00 96.56 82 CYS A N 1
ATOM 673 C CA . CYS A 1 82 ? -8.010 1.087 15.775 1.00 96.56 82 CYS A CA 1
ATOM 674 C C . CYS A 1 82 ? -6.654 1.049 15.072 1.00 96.56 82 CYS A C 1
ATOM 676 O O . CYS A 1 82 ? -6.342 1.908 14.255 1.00 96.56 82 CYS A O 1
ATOM 678 N N . SER A 1 83 ? -5.875 -0.005 15.325 1.00 96.50 83 SER A N 1
ATOM 679 C CA . SER A 1 83 ? -4.678 -0.280 14.527 1.00 96.50 83 SER A CA 1
ATOM 680 C C . SER A 1 83 ? -5.045 -0.967 13.213 1.00 96.50 83 SER A C 1
ATOM 682 O O . SER A 1 83 ? -6.073 -1.648 13.132 1.00 96.50 83 SER A O 1
ATOM 684 N N . TYR A 1 84 ? -4.179 -0.883 12.199 1.00 96.88 84 TYR A N 1
ATOM 685 C CA . TYR A 1 84 ? -4.409 -1.558 10.915 1.00 96.88 84 TYR A CA 1
ATOM 686 C C . TYR A 1 84 ? -4.619 -3.072 11.079 1.00 96.88 84 TYR A C 1
ATOM 688 O O . TYR A 1 84 ? -5.544 -3.650 10.508 1.00 96.88 84 TYR A O 1
ATOM 696 N N . HIS A 1 85 ? -3.830 -3.720 11.943 1.00 95.56 85 HIS A N 1
ATOM 697 C CA . HIS A 1 85 ? -4.001 -5.140 12.258 1.00 95.56 85 HIS A CA 1
ATOM 698 C C . HIS A 1 85 ? -5.342 -5.450 12.938 1.00 95.56 85 HIS A C 1
ATOM 700 O O . HIS A 1 85 ? -5.973 -6.456 12.612 1.00 95.56 85 HIS A O 1
ATOM 706 N N . GLN A 1 86 ? -5.801 -4.614 13.878 1.00 95.38 86 GLN A N 1
ATOM 707 C CA . GLN A 1 86 ? -7.130 -4.804 14.469 1.00 95.38 86 GLN A CA 1
ATOM 708 C C . GLN A 1 86 ? -8.226 -4.670 13.416 1.00 95.38 86 GLN A C 1
ATOM 710 O O . GLN A 1 86 ? -9.112 -5.521 13.354 1.00 95.38 86 GLN A O 1
ATOM 715 N N . LEU A 1 87 ? -8.135 -3.642 12.569 1.00 96.00 87 LEU A N 1
ATOM 716 C CA . LEU A 1 87 ? -9.083 -3.406 11.491 1.00 96.00 87 LEU A CA 1
ATOM 717 C C . LEU A 1 87 ? -9.164 -4.623 10.559 1.00 96.00 87 LEU A C 1
ATOM 719 O O . LEU A 1 87 ? -10.241 -5.184 10.384 1.00 96.00 87 LEU A O 1
ATOM 723 N N . LEU A 1 88 ? -8.027 -5.108 10.048 1.00 96.00 88 LEU A N 1
ATOM 724 C CA . LEU A 1 88 ? -7.966 -6.267 9.147 1.00 96.00 88 LEU A CA 1
ATOM 725 C C . LEU A 1 88 ? -8.510 -7.569 9.752 1.00 96.00 88 LEU A C 1
ATOM 727 O O . LEU A 1 88 ? -8.978 -8.446 9.019 1.00 96.00 88 LEU A O 1
ATOM 731 N N . ARG A 1 89 ? -8.434 -7.737 11.076 1.00 94.75 89 ARG A N 1
ATOM 732 C CA . ARG A 1 89 ? -8.969 -8.924 11.758 1.00 94.75 89 ARG A CA 1
ATOM 733 C C . ARG A 1 89 ? -10.474 -8.867 11.971 1.00 94.75 89 ARG A C 1
ATOM 735 O O . ARG A 1 89 ? -11.090 -9.929 12.037 1.00 94.75 89 ARG A O 1
ATOM 742 N N . ASN A 1 90 ? -11.034 -7.666 12.047 1.00 95.56 90 ASN A N 1
ATOM 743 C CA . ASN A 1 90 ? -12.437 -7.444 12.382 1.00 95.56 90 ASN A CA 1
ATOM 744 C C . ASN A 1 90 ? -13.341 -7.283 11.151 1.00 95.56 90 ASN A C 1
ATOM 746 O O . ASN A 1 90 ? -14.557 -7.241 11.302 1.00 95.56 90 ASN A O 1
ATOM 750 N N . VAL A 1 91 ? -12.771 -7.210 9.947 1.00 96.31 91 VAL A N 1
ATOM 751 C CA . VAL A 1 91 ? -13.526 -7.084 8.692 1.00 96.31 91 VAL A CA 1
ATOM 752 C C . VAL A 1 91 ? -13.613 -8.404 7.922 1.00 96.31 91 VAL A C 1
ATOM 754 O O . VAL A 1 91 ? -12.826 -9.338 8.126 1.00 96.31 91 VAL A O 1
ATOM 757 N N . SER A 1 92 ? -14.569 -8.481 6.993 1.00 97.75 92 SER A N 1
ATOM 758 C CA . SER A 1 92 ? -14.692 -9.614 6.073 1.00 97.75 92 SER A CA 1
ATOM 759 C C . SER A 1 92 ? -13.472 -9.738 5.150 1.00 97.75 92 SER A C 1
ATOM 761 O O . SER A 1 92 ? -12.687 -8.806 4.976 1.00 97.75 92 SER A O 1
ATOM 763 N N . THR A 1 93 ? -13.308 -10.890 4.491 1.00 97.75 93 THR A N 1
ATOM 764 C CA . THR A 1 93 ? -12.207 -11.076 3.529 1.00 97.75 93 THR A CA 1
ATOM 765 C C . THR A 1 93 ? -12.261 -10.075 2.378 1.00 97.75 93 THR A C 1
ATOM 767 O O . THR A 1 93 ? -11.230 -9.533 1.983 1.00 97.75 93 THR A O 1
ATOM 770 N N . ARG A 1 94 ? -13.465 -9.795 1.867 1.00 98.19 94 ARG A N 1
ATOM 771 C CA . ARG A 1 94 ? -13.672 -8.824 0.789 1.00 98.19 94 ARG A CA 1
ATOM 772 C C . ARG A 1 94 ? -13.235 -7.425 1.213 1.00 98.19 94 ARG A C 1
ATOM 774 O O . ARG A 1 94 ? -12.481 -6.785 0.490 1.00 98.19 94 ARG A O 1
ATOM 781 N N . GLU A 1 95 ? -13.678 -6.974 2.380 1.00 97.94 95 GLU A N 1
ATOM 782 C CA . GLU A 1 95 ? -13.302 -5.661 2.913 1.00 97.94 95 GLU A CA 1
ATOM 783 C C . GLU A 1 95 ? -11.812 -5.588 3.233 1.00 97.94 95 GLU A C 1
ATOM 785 O O . GLU A 1 95 ? -11.165 -4.605 2.900 1.00 97.94 95 GLU A O 1
ATOM 790 N N . GLY A 1 96 ? -11.235 -6.643 3.805 1.00 97.56 96 GLY A N 1
ATOM 791 C CA . GLY A 1 96 ? -9.803 -6.703 4.075 1.00 97.56 96 GLY A CA 1
ATOM 792 C C . GLY A 1 96 ? -8.950 -6.570 2.810 1.00 97.56 96 GLY A C 1
ATOM 793 O O . GLY A 1 96 ? -7.962 -5.843 2.811 1.00 97.56 96 GLY A O 1
ATOM 794 N N . LEU A 1 97 ? -9.366 -7.194 1.702 1.00 98.31 97 LEU A N 1
ATOM 795 C CA . LEU A 1 97 ? -8.718 -7.009 0.400 1.00 98.31 97 LEU A CA 1
ATOM 796 C C . LEU A 1 97 ? -8.882 -5.580 -0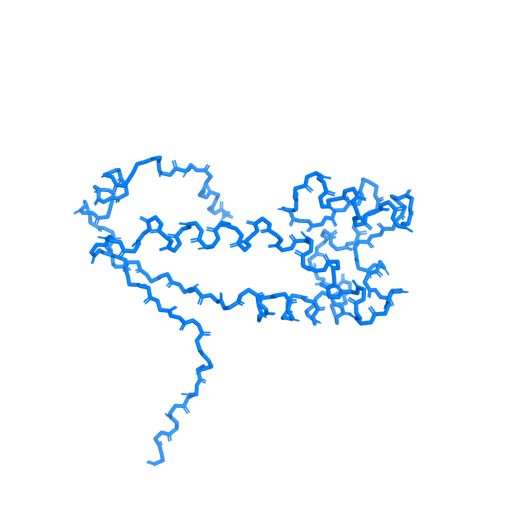.139 1.00 98.31 97 LEU A C 1
ATOM 798 O O . LEU A 1 97 ? -7.951 -5.055 -0.742 1.00 98.31 97 LEU A O 1
ATOM 802 N N . GLN A 1 98 ? -10.030 -4.933 0.092 1.00 98.06 98 GLN A N 1
ATOM 803 C CA . GLN A 1 98 ? -10.224 -3.522 -0.266 1.00 98.06 98 GLN A CA 1
ATOM 804 C C . GLN A 1 98 ? -9.306 -2.600 0.551 1.00 98.06 98 GLN A C 1
ATOM 806 O O . GLN A 1 98 ? -8.699 -1.693 -0.014 1.00 98.06 98 GLN A O 1
ATOM 811 N N . LEU A 1 99 ? -9.158 -2.850 1.855 1.00 97.69 99 LEU A N 1
ATOM 812 C CA . LEU A 1 99 ? -8.243 -2.096 2.718 1.00 97.69 99 LEU A CA 1
ATOM 813 C C . LEU A 1 99 ? -6.783 -2.272 2.293 1.00 97.69 99 LEU A C 1
ATOM 815 O O . LEU A 1 99 ? -6.024 -1.307 2.296 1.00 97.69 99 LEU A O 1
ATOM 819 N N . GLU A 1 100 ? -6.383 -3.482 1.906 1.00 97.69 100 GLU A N 1
ATOM 820 C CA . GLU A 1 100 ? -5.027 -3.734 1.411 1.00 97.69 100 GLU A CA 1
ATOM 821 C C . GLU A 1 100 ? -4.792 -3.112 0.028 1.00 97.69 100 GLU A C 1
ATOM 823 O O . GLU A 1 100 ? -3.693 -2.633 -0.255 1.00 97.69 100 GLU A O 1
ATOM 828 N N . ALA A 1 101 ? -5.820 -3.057 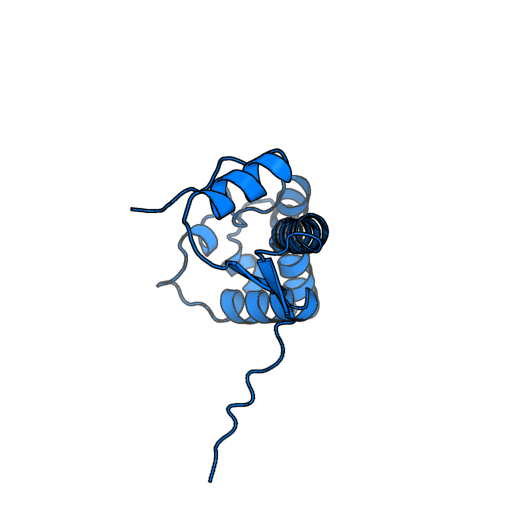-0.824 1.00 97.62 101 ALA A N 1
ATOM 829 C CA . ALA A 1 101 ? -5.754 -2.347 -2.098 1.00 97.62 101 ALA A CA 1
ATOM 830 C C . ALA A 1 101 ? -5.543 -0.839 -1.896 1.00 97.62 101 ALA A C 1
ATOM 832 O O . ALA A 1 101 ? -4.694 -0.256 -2.568 1.00 97.62 101 ALA A O 1
ATOM 833 N N . LEU A 1 102 ? -6.254 -0.226 -0.941 1.00 97.62 102 LEU A N 1
ATOM 834 C CA . LEU A 1 102 ? -6.042 1.174 -0.555 1.00 97.62 102 LEU A CA 1
ATOM 835 C C . LEU A 1 102 ? -4.629 1.393 -0.004 1.00 97.62 102 LEU A C 1
ATOM 837 O O . LEU A 1 102 ? -3.924 2.285 -0.469 1.00 97.62 102 LEU A O 1
ATOM 841 N N . ARG A 1 103 ? -4.184 0.539 0.928 1.00 96.81 103 ARG A N 1
ATOM 842 C CA . ARG A 1 103 ? -2.837 0.603 1.519 1.00 96.81 103 ARG A CA 1
ATOM 843 C C . ARG A 1 103 ? -1.743 0.519 0.455 1.00 96.81 103 ARG A C 1
ATOM 845 O O . ARG A 1 103 ? -0.800 1.300 0.464 1.00 96.81 103 ARG A O 1
ATOM 852 N N . SER A 1 104 ? -1.898 -0.407 -0.489 1.00 96.19 104 SER A N 1
ATOM 853 C CA . SER A 1 104 ? -0.916 -0.685 -1.541 1.00 96.19 104 SER A CA 1
ATOM 854 C C . SER A 1 104 ? -1.015 0.250 -2.749 1.00 96.19 104 SER A C 1
ATOM 856 O O . SER A 1 104 ? -0.208 0.121 -3.669 1.00 96.19 104 SER A O 1
ATOM 858 N N . ARG A 1 105 ? -1.982 1.178 -2.789 1.00 95.00 105 ARG A N 1
ATOM 859 C CA . ARG A 1 105 ? -2.247 2.039 -3.954 1.00 95.00 105 ARG A CA 1
ATOM 860 C C . AR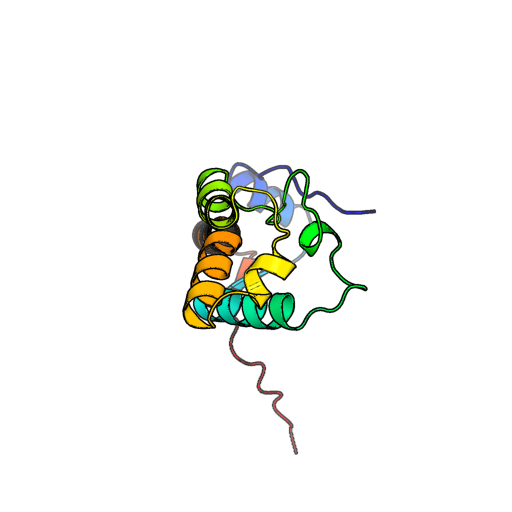G A 1 105 ? -0.992 2.765 -4.428 1.00 95.00 105 ARG A C 1
ATOM 862 O O . ARG A 1 105 ? -0.627 2.670 -5.599 1.00 95.00 105 ARG A O 1
ATOM 869 N N . TRP A 1 106 ? -0.310 3.444 -3.511 1.00 92.62 106 TRP A N 1
ATOM 870 C CA . TRP A 1 106 ? 0.879 4.228 -3.833 1.00 92.62 106 TRP A CA 1
ATOM 871 C C . TRP A 1 106 ? 2.065 3.350 -4.250 1.00 92.62 106 TRP A C 1
ATOM 873 O O . TRP A 1 106 ? 2.763 3.672 -5.211 1.00 92.62 106 TRP A O 1
ATOM 883 N N . ASP A 1 107 ? 2.249 2.202 -3.596 1.00 91.69 107 ASP A N 1
ATOM 884 C CA . ASP A 1 107 ? 3.298 1.237 -3.942 1.00 91.69 107 ASP A CA 1
ATOM 885 C C . ASP A 1 107 ? 3.092 0.660 -5.350 1.00 91.69 107 ASP A C 1
ATOM 887 O O . ASP A 1 107 ? 4.030 0.594 -6.147 1.00 91.69 107 ASP A O 1
ATOM 891 N N . VAL A 1 108 ? 1.849 0.303 -5.692 1.00 93.12 108 VAL A N 1
ATOM 892 C CA . VAL A 1 108 ? 1.479 -0.172 -7.031 1.00 93.12 108 VAL A CA 1
ATOM 893 C C . VAL A 1 108 ? 1.718 0.917 -8.074 1.00 93.12 108 VAL A C 1
ATOM 895 O O . VAL A 1 108 ? 2.318 0.642 -9.112 1.00 93.12 108 VAL A O 1
ATOM 898 N N . MET A 1 109 ? 1.296 2.155 -7.804 1.00 93.00 109 MET A N 1
ATOM 899 C CA . MET A 1 109 ? 1.515 3.275 -8.722 1.00 93.00 109 MET A CA 1
ATOM 900 C C . MET A 1 109 ? 3.003 3.526 -8.971 1.00 93.00 109 MET A C 1
ATOM 902 O O . MET A 1 109 ? 3.406 3.659 -10.126 1.00 93.00 109 MET A O 1
ATOM 906 N N . LYS A 1 110 ? 3.833 3.533 -7.920 1.00 90.62 110 LYS A N 1
ATOM 907 C CA . LYS A 1 110 ? 5.292 3.665 -8.049 1.00 90.62 110 LYS A CA 1
ATOM 908 C C . LYS A 1 110 ? 5.895 2.536 -8.871 1.00 90.62 110 LYS A C 1
ATOM 910 O O . LYS A 1 110 ? 6.683 2.804 -9.768 1.00 90.62 110 LYS A O 1
ATOM 915 N N . MET A 1 111 ? 5.520 1.288 -8.594 1.00 91.50 111 MET A N 1
ATOM 916 C CA . MET A 1 111 ? 6.025 0.134 -9.340 1.00 91.50 111 MET A CA 1
ATOM 917 C C . MET A 1 111 ? 5.690 0.245 -10.832 1.00 91.50 111 MET A C 1
ATOM 919 O O . MET A 1 111 ? 6.565 0.035 -11.671 1.00 91.50 111 MET A O 1
ATOM 923 N N . LEU A 1 112 ? 4.442 0.588 -11.169 1.00 91.00 112 LEU A N 1
ATOM 924 C CA . LEU A 1 112 ? 4.007 0.732 -12.559 1.00 91.00 112 LEU A CA 1
ATOM 925 C C . LEU A 1 112 ? 4.685 1.915 -13.251 1.00 91.00 112 LEU A C 1
ATOM 927 O O . LEU A 1 112 ? 5.122 1.779 -14.391 1.00 91.00 112 LEU A O 1
ATOM 931 N N . ARG A 1 113 ? 4.823 3.048 -12.556 1.00 91.19 113 ARG A N 1
ATOM 932 C CA . ARG A 1 113 ? 5.538 4.215 -13.073 1.00 91.19 113 ARG A CA 1
ATOM 933 C C . ARG A 1 113 ? 7.008 3.900 -13.328 1.00 91.19 113 ARG A C 1
ATOM 935 O O . ARG A 1 113 ? 7.476 4.127 -14.432 1.00 91.19 113 ARG A O 1
ATOM 942 N N . ASN A 1 114 ? 7.701 3.289 -12.368 1.00 88.12 114 ASN A N 1
ATOM 943 C CA . ASN A 1 114 ? 9.091 2.867 -12.541 1.00 88.12 114 ASN A CA 1
ATOM 944 C C . ASN A 1 114 ? 9.230 1.880 -13.706 1.00 88.12 114 ASN A C 1
ATOM 946 O O . ASN A 1 114 ? 10.137 2.009 -14.517 1.00 88.12 114 ASN A O 1
ATOM 950 N N . ALA A 1 115 ? 8.316 0.913 -13.833 1.00 88.25 115 ALA A N 1
ATOM 951 C CA . ALA A 1 115 ? 8.318 -0.008 -14.967 1.00 88.25 115 ALA A CA 1
ATOM 952 C C . ALA A 1 115 ? 8.148 0.732 -16.303 1.00 88.25 115 ALA A C 1
ATOM 954 O O . ALA A 1 115 ? 8.825 0.406 -17.273 1.00 88.25 115 ALA A O 1
ATOM 955 N N . TRP A 1 116 ? 7.288 1.746 -16.359 1.00 88.56 116 TRP A N 1
ATOM 956 C CA . TRP A 1 116 ? 7.103 2.549 -17.561 1.00 88.56 116 TRP A CA 1
ATOM 957 C C . TRP A 1 116 ? 8.321 3.420 -17.882 1.00 88.56 116 TRP A C 1
ATOM 959 O O . TRP A 1 116 ? 8.826 3.368 -19.000 1.00 88.56 116 TRP A O 1
ATOM 969 N N . ASP A 1 117 ? 8.817 4.170 -16.901 1.00 86.56 117 ASP A N 1
ATOM 970 C CA . ASP A 1 117 ? 9.925 5.116 -17.059 1.00 86.56 117 ASP A CA 1
ATOM 971 C C . ASP A 1 117 ? 11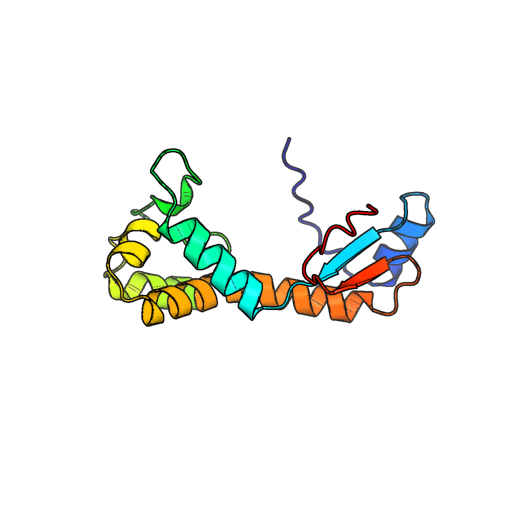.235 4.395 -17.418 1.00 86.56 117 ASP A C 1
ATOM 973 O O . ASP A 1 117 ? 12.100 4.947 -18.097 1.00 86.56 117 ASP A O 1
ATOM 977 N N . TRP A 1 118 ? 11.385 3.139 -16.991 1.00 85.06 118 TRP A N 1
ATOM 978 C CA . TRP A 1 118 ? 12.603 2.352 -17.187 1.00 85.06 118 TRP A CA 1
ATOM 979 C C . TRP A 1 118 ? 12.546 1.375 -18.359 1.00 85.06 118 TRP A C 1
ATOM 981 O O . TRP A 1 118 ? 13.510 0.643 -18.571 1.00 85.06 118 TRP A O 1
ATOM 991 N N . LYS A 1 119 ? 11.438 1.301 -19.106 1.00 84.81 119 LYS A N 1
ATOM 992 C CA . LYS A 1 119 ? 11.270 0.282 -20.163 1.00 84.81 119 LYS A CA 1
ATOM 993 C C . LYS A 1 119 ? 12.258 0.429 -21.323 1.00 84.81 119 LYS A C 1
ATOM 995 O O . LYS A 1 119 ? 12.608 -0.567 -21.942 1.00 84.81 119 LYS A O 1
ATOM 1000 N N . GLU A 1 120 ? 12.735 1.649 -21.568 1.00 83.06 120 GLU A N 1
ATOM 1001 C CA . GLU A 1 120 ? 13.679 1.970 -22.647 1.00 83.06 120 GLU A CA 1
ATOM 1002 C C . GLU A 1 120 ? 15.145 2.001 -22.170 1.00 83.06 120 GLU A C 1
ATOM 1004 O O . GLU A 1 120 ? 16.062 2.229 -22.959 1.00 83.06 120 GLU A O 1
ATOM 1009 N N . LEU A 1 121 ? 15.399 1.802 -20.869 1.00 82.19 121 LEU A N 1
ATOM 1010 C CA . LEU A 1 121 ? 16.753 1.848 -20.321 1.00 82.19 121 LEU A CA 1
ATOM 1011 C C . LEU A 1 121 ? 17.476 0.523 -20.590 1.00 82.19 121 LEU A C 1
ATOM 1013 O O . LEU A 1 121 ? 17.161 -0.512 -20.007 1.00 82.19 121 LEU A O 1
ATOM 1017 N N . THR A 1 122 ? 18.504 0.565 -21.440 1.00 79.81 122 THR A N 1
ATOM 1018 C CA . THR A 1 122 ? 19.264 -0.617 -21.899 1.00 79.81 122 THR A CA 1
ATOM 1019 C C . THR A 1 122 ? 19.986 -1.378 -20.786 1.00 79.81 122 THR A C 1
ATOM 1021 O O . THR A 1 122 ? 20.357 -2.539 -20.952 1.00 79.81 122 THR A O 1
ATOM 1024 N N . ASN A 1 123 ? 20.187 -0.741 -19.636 1.00 79.50 123 ASN A N 1
ATOM 1025 C CA . ASN A 1 123 ? 20.850 -1.310 -18.468 1.00 79.50 123 ASN A CA 1
ATOM 1026 C C . ASN A 1 123 ? 19.866 -1.841 -17.400 1.00 79.50 123 ASN A C 1
ATOM 1028 O O . ASN A 1 123 ? 20.312 -2.278 -16.333 1.00 79.50 123 ASN A O 1
ATOM 1032 N N . ILE A 1 124 ? 18.554 -1.809 -17.671 1.00 80.12 124 ILE A N 1
ATOM 1033 C CA . ILE A 1 124 ? 17.505 -2.319 -16.783 1.00 80.12 124 ILE A CA 1
ATOM 1034 C C . ILE A 1 124 ? 16.814 -3.508 -17.448 1.00 80.12 124 ILE A C 1
ATOM 1036 O O . ILE A 1 124 ? 16.104 -3.374 -18.439 1.00 80.12 124 ILE A O 1
ATOM 1040 N N . LEU A 1 125 ? 16.983 -4.692 -16.861 1.00 82.44 125 LEU A N 1
ATOM 1041 C CA . LEU A 1 125 ? 16.218 -5.867 -17.259 1.00 82.44 125 LEU A CA 1
ATOM 1042 C C . LEU A 1 125 ? 14.893 -5.878 -16.496 1.00 82.44 125 LEU A C 1
ATOM 1044 O O . LEU A 1 125 ? 14.874 -6.041 -15.273 1.00 82.44 125 LEU A O 1
ATOM 1048 N N . GLN A 1 126 ? 13.784 -5.753 -17.221 1.00 79.38 126 GLN A N 1
ATOM 1049 C CA . GLN A 1 126 ? 12.451 -5.922 -16.652 1.00 79.38 126 GLN A CA 1
ATOM 1050 C C . GLN A 1 126 ? 12.024 -7.380 -16.742 1.00 79.38 126 GLN A C 1
ATOM 1052 O O . GLN A 1 126 ? 11.977 -7.958 -17.829 1.00 79.38 126 GLN A O 1
ATOM 1057 N N . ARG A 1 127 ? 11.686 -7.984 -15.601 1.00 81.00 127 ARG A N 1
ATOM 1058 C CA . ARG A 1 127 ? 11.169 -9.353 -15.566 1.00 81.00 127 ARG A CA 1
ATOM 1059 C C . ARG A 1 127 ? 9.790 -9.370 -14.908 1.00 81.00 127 ARG A C 1
ATOM 1061 O O . ARG A 1 127 ? 9.682 -8.970 -13.745 1.00 81.00 127 ARG A O 1
ATOM 1068 N N . PRO A 1 128 ? 8.738 -9.847 -15.598 1.00 79.44 128 PRO A N 1
ATOM 1069 C CA . PRO A 1 128 ? 7.456 -10.068 -14.950 1.00 79.44 128 PRO A CA 1
ATOM 1070 C C . PRO A 1 128 ? 7.627 -11.124 -13.853 1.00 79.44 128 PRO A C 1
ATOM 1072 O O . PRO A 1 128 ? 8.213 -12.187 -14.071 1.00 79.44 128 PRO A O 1
ATOM 1075 N N . GLY A 1 129 ? 7.125 -10.822 -12.658 1.00 69.69 129 GLY A N 1
ATOM 1076 C CA . GLY A 1 129 ? 7.120 -11.719 -11.510 1.00 69.69 129 GLY A CA 1
ATOM 1077 C C . GLY A 1 129 ? 6.118 -12.851 -11.715 1.00 69.69 129 GLY A C 1
ATOM 1078 O O . GLY A 1 129 ? 5.010 -12.801 -11.194 1.00 69.69 129 GLY A O 1
ATOM 1079 N N . GLY A 1 130 ? 6.492 -13.852 -12.510 1.00 65.00 130 GLY A N 1
ATOM 1080 C CA . GLY A 1 130 ? 5.792 -15.129 -12.608 1.00 65.00 130 GLY A CA 1
ATOM 1081 C C . GLY A 1 130 ? 6.315 -16.125 -11.575 1.00 65.00 130 GLY A C 1
ATOM 1082 O O . GLY A 1 130 ? 7.478 -16.056 -11.182 1.00 65.00 130 GLY A O 1
ATOM 1083 N N . SER A 1 131 ? 5.445 -17.047 -11.144 1.00 51.09 131 SER A N 1
ATOM 1084 C CA . SER A 1 131 ? 5.778 -18.209 -10.309 1.00 51.09 131 SER A CA 1
ATOM 1085 C C . SER A 1 131 ? 7.139 -18.782 -10.712 1.00 51.09 131 SER A C 1
ATOM 1087 O O . SER A 1 131 ? 7.302 -19.285 -11.824 1.00 51.09 131 SER A O 1
ATOM 1089 N N . TRP A 1 132 ? 8.110 -18.698 -9.800 1.00 52.44 132 TRP A N 1
ATOM 1090 C CA . TRP A 1 132 ? 9.346 -19.465 -9.868 1.00 52.44 132 TRP A CA 1
ATOM 1091 C C . TRP A 1 132 ? 8.960 -20.941 -9.763 1.00 52.44 132 TRP A C 1
ATOM 1093 O O . TRP A 1 132 ? 9.004 -21.540 -8.690 1.00 52.44 132 TRP A O 1
ATOM 1103 N N . ARG A 1 133 ? 8.512 -21.540 -10.868 1.00 51.56 133 ARG A N 1
ATOM 1104 C CA . ARG A 1 133 ? 8.543 -22.989 -11.000 1.00 51.56 133 ARG A CA 1
ATOM 1105 C C . ARG A 1 133 ? 10.022 -23.321 -11.031 1.00 51.56 133 ARG A C 1
ATOM 1107 O O . ARG A 1 133 ? 10.686 -23.114 -12.039 1.00 51.56 133 ARG A O 1
ATOM 1114 N N . SER A 1 134 ? 10.544 -23.720 -9.875 1.00 51.16 134 SER A N 1
ATOM 1115 C CA . SER A 1 134 ? 11.820 -24.408 -9.788 1.00 51.16 134 SER A CA 1
ATOM 1116 C C . SER A 1 134 ? 11.736 -25.551 -10.790 1.00 51.16 134 SER A C 1
ATOM 1118 O O . SER A 1 134 ? 10.979 -26.502 -10.592 1.00 51.16 134 SER A O 1
ATOM 1120 N N . SER A 1 135 ? 12.436 -25.402 -11.911 1.00 47.38 135 SER A N 1
ATOM 1121 C CA . SER A 1 135 ? 12.752 -26.508 -12.792 1.00 47.38 135 SER A CA 1
ATOM 1122 C C . SER A 1 135 ? 13.585 -27.464 -11.948 1.00 47.38 135 SER A C 1
ATOM 1124 O O . SER A 1 135 ? 14.800 -27.316 -11.842 1.00 47.38 135 SER A O 1
ATOM 1126 N N . ARG A 1 136 ? 12.926 -28.392 -11.250 1.00 49.66 136 ARG A N 1
ATOM 1127 C CA . ARG A 1 136 ? 13.594 -29.589 -10.759 1.00 49.66 136 ARG A CA 1
ATOM 1128 C C . ARG A 1 136 ? 13.983 -30.352 -12.014 1.00 49.66 136 ARG A C 1
ATOM 1130 O O . ARG A 1 136 ? 13.139 -31.002 -12.623 1.00 49.66 136 ARG A O 1
ATOM 1137 N N . HIS A 1 137 ? 15.228 -30.182 -12.437 1.00 46.06 137 HIS A N 1
ATOM 1138 C CA . HIS A 1 137 ? 15.880 -31.182 -13.261 1.00 46.06 137 HIS A CA 1
ATOM 1139 C C . HIS A 1 137 ? 15.946 -32.446 -12.401 1.00 46.06 137 HIS A C 1
ATOM 1141 O O . HIS A 1 137 ? 16.614 -32.454 -11.365 1.00 46.06 137 HIS A O 1
ATOM 1147 N N . GLY A 1 138 ? 15.098 -33.412 -12.752 1.00 51.03 138 GLY A N 1
ATOM 1148 C CA . GLY A 1 138 ? 15.258 -34.803 -12.344 1.00 51.03 138 GLY A CA 1
ATOM 1149 C C . GLY A 1 138 ? 16.363 -35.466 -13.146 1.00 51.03 138 GLY A C 1
ATOM 1150 O O . GLY A 1 138 ? 16.735 -34.902 -14.203 1.00 51.03 138 GLY A O 1
#